Protein AF-A0A4Q3EWF1-F1 (afdb_monomer_lite)

Foldseek 3Di:
DDDDDDDDDDDDDDDDDDDDDDDDDDPDPVVVVVVVVVVVVVVVVVVVPDDPDDDDPVVVVVVVVVVCCVPPVVLVVLVVQLVVLVVQLVVLVVCLVVQWDKDKDAAADPPCQPPDDDPDDDDDDPDNDHGIDIDTGGDPVSNVCSVVSSVVSVVSSVVSVVVSVVVVVVVVD

Structure (mmCIF, N/CA/C/O backbone):
data_AF-A0A4Q3EWF1-F1
#
_entry.id   AF-A0A4Q3EWF1-F1
#
loop_
_atom_site.group_PDB
_atom_site.id
_atom_site.type_symbol
_atom_site.label_atom_id
_atom_site.label_alt_id
_atom_site.label_comp_id
_atom_site.label_asym_id
_atom_site.label_entity_id
_atom_site.label_seq_id
_atom_site.pdbx_PDB_ins_code
_atom_site.Cartn_x
_atom_site.Cartn_y
_atom_site.Cartn_z
_atom_site.occupancy
_atom_site.B_iso_or_equiv
_atom_site.auth_seq_id
_atom_site.auth_comp_id
_atom_site.auth_asym_id
_atom_site.auth_atom_id
_atom_site.pdbx_PDB_model_num
ATOM 1 N N . MET A 1 1 ? -55.269 59.933 56.268 1.00 40.53 1 MET A N 1
ATOM 2 C CA . MET A 1 1 ? -56.494 60.615 55.776 1.00 40.53 1 MET A CA 1
ATOM 3 C C . MET A 1 1 ? -57.727 59.871 56.289 1.00 40.53 1 MET A C 1
ATOM 5 O O . MET A 1 1 ? -57.560 58.816 56.884 1.00 40.53 1 MET A O 1
ATOM 9 N N . ARG A 1 2 ? -58.918 60.477 56.175 1.00 33.34 2 ARG A N 1
ATOM 10 C CA . ARG A 1 2 ? -60.141 60.139 56.936 1.00 33.34 2 ARG A CA 1
ATOM 11 C C . ARG A 1 2 ? -60.668 58.710 56.728 1.00 33.34 2 ARG A C 1
ATOM 13 O O . ARG A 1 2 ? -60.599 58.176 55.627 1.00 33.34 2 ARG A O 1
ATOM 20 N N . ALA A 1 3 ? -61.286 58.171 57.779 1.00 40.00 3 ALA A N 1
ATOM 21 C CA . ALA A 1 3 ? -62.233 57.060 57.701 1.00 40.00 3 ALA A CA 1
ATOM 22 C C . ALA A 1 3 ? -63.609 57.535 57.192 1.00 40.00 3 ALA A C 1
ATOM 24 O O . ALA A 1 3 ? -63.920 58.719 57.314 1.00 40.00 3 ALA A O 1
ATOM 25 N N . ASN A 1 4 ? -64.438 56.608 56.694 1.00 40.69 4 ASN A N 1
ATOM 26 C CA . ASN A 1 4 ? -65.903 56.671 56.796 1.00 40.69 4 ASN A CA 1
ATOM 27 C C . ASN A 1 4 ? -66.552 55.306 56.482 1.00 40.69 4 ASN A C 1
ATOM 29 O O . ASN A 1 4 ? -66.142 54.602 55.564 1.00 40.69 4 ASN A O 1
ATOM 33 N N . THR A 1 5 ? -67.578 54.969 57.260 1.00 40.47 5 THR A N 1
ATOM 34 C CA . THR A 1 5 ? -68.607 53.928 57.029 1.00 40.47 5 THR A CA 1
ATOM 35 C C . THR A 1 5 ? -69.929 54.667 56.670 1.00 40.47 5 THR A C 1
ATOM 37 O O . THR A 1 5 ? -69.819 55.834 56.279 1.00 40.47 5 THR A O 1
ATOM 40 N N . PRO A 1 6 ? -71.180 54.180 56.883 1.00 60.28 6 PRO A N 1
ATOM 41 C CA . PRO A 1 6 ? -71.821 52.844 56.851 1.00 60.28 6 PRO A CA 1
ATOM 42 C C . PRO A 1 6 ? -73.089 52.830 55.914 1.00 60.28 6 PRO A C 1
ATOM 44 O O . PRO A 1 6 ? -73.137 53.602 54.965 1.00 60.28 6 PRO A O 1
ATOM 47 N N . PHE A 1 7 ? -74.129 52.019 56.234 1.00 36.38 7 PHE A N 1
ATOM 48 C CA . PHE A 1 7 ? -75.448 51.798 55.555 1.00 36.38 7 PHE A CA 1
ATOM 49 C C . PHE A 1 7 ? -75.385 50.982 54.237 1.00 36.38 7 PHE A C 1
ATOM 51 O O . PHE A 1 7 ? -74.483 51.190 53.443 1.00 36.38 7 PHE A O 1
ATOM 58 N N . GLY A 1 8 ? -76.266 50.025 53.889 1.00 36.44 8 GLY A N 1
ATOM 59 C CA . GLY A 1 8 ? -77.486 49.416 54.473 1.00 36.44 8 GLY A CA 1
ATOM 60 C C . GLY A 1 8 ? -77.879 48.153 53.642 1.00 36.44 8 GLY A C 1
ATOM 61 O O . GLY A 1 8 ? -77.119 47.792 52.752 1.00 36.44 8 GLY A O 1
ATOM 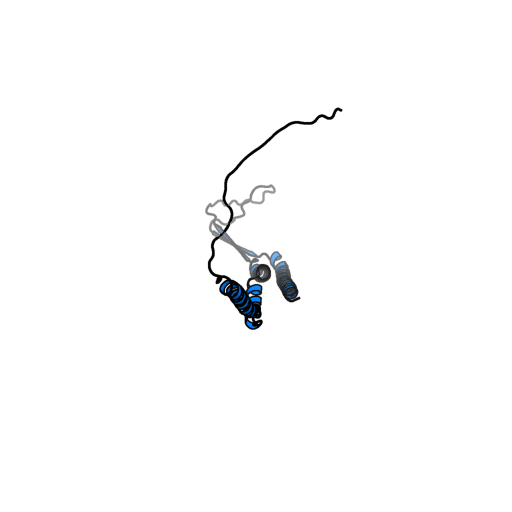62 N N . LEU A 1 9 ? -78.999 47.418 53.793 1.00 34.12 9 LEU A N 1
ATOM 63 C CA . LEU A 1 9 ? -80.129 47.393 54.746 1.00 34.12 9 LEU A CA 1
ATOM 64 C C . LEU A 1 9 ? -80.897 46.025 54.654 1.00 34.12 9 LEU A C 1
ATOM 66 O O . LEU A 1 9 ? -80.719 45.262 53.712 1.00 34.12 9 LEU A O 1
ATOM 70 N N . ILE A 1 10 ? -81.743 45.741 55.661 1.00 37.88 10 ILE A N 1
ATOM 71 C CA . ILE A 1 10 ? -83.042 44.992 55.700 1.00 37.88 10 ILE A CA 1
ATOM 72 C C . ILE A 1 10 ? -83.636 44.518 54.338 1.00 37.88 10 ILE A C 1
ATOM 74 O O . ILE A 1 10 ? -83.640 45.297 53.398 1.00 37.88 10 ILE A O 1
ATOM 78 N N . SER A 1 11 ? -84.345 43.382 54.158 1.00 33.25 11 SER A N 1
ATOM 79 C CA . SER A 1 11 ? -84.610 42.123 54.906 1.00 33.25 11 SER A CA 1
ATOM 80 C C . SER A 1 11 ? -85.535 41.212 54.054 1.00 33.25 11 SER A C 1
ATOM 82 O O . SER A 1 11 ? -86.123 41.723 53.105 1.00 33.25 11 SER A O 1
ATOM 84 N N . LYS A 1 12 ? -85.818 39.967 54.506 1.00 36.38 12 LYS A N 1
ATOM 85 C CA . LYS A 1 12 ? -86.981 39.120 54.101 1.00 36.38 12 LYS A CA 1
ATOM 86 C C . LYS A 1 12 ? -86.969 38.636 52.625 1.00 36.38 12 LYS A C 1
ATOM 88 O O . LYS A 1 12 ? -86.424 39.282 51.752 1.00 36.38 12 LYS A O 1
ATOM 93 N N . SER A 1 13 ? -87.540 37.487 52.251 1.00 38.91 13 SER A N 1
ATOM 94 C CA . SER A 1 13 ? -88.181 36.389 53.001 1.00 38.91 13 SER A CA 1
ATOM 95 C C . SER A 1 13 ? -88.494 35.222 52.056 1.00 38.91 13 SER A C 1
ATOM 97 O O . SER A 1 13 ? -88.895 35.499 50.935 1.00 38.91 13 SER A O 1
ATOM 99 N N . SER A 1 14 ? -88.519 33.984 52.583 1.00 34.81 14 SER A N 1
ATOM 100 C CA . SER A 1 14 ? -89.336 32.842 52.099 1.00 34.81 14 SER A CA 1
ATOM 101 C C . SER A 1 14 ? -89.049 32.342 50.662 1.00 34.81 14 SER A C 1
ATOM 103 O O . SER A 1 14 ? -89.044 33.094 49.704 1.00 34.81 14 SER A O 1
ATOM 105 N N . TRP A 1 15 ? -88.808 31.059 50.403 1.00 34.28 15 TRP A N 1
ATOM 106 C CA . TRP A 1 15 ? -89.747 29.940 50.565 1.00 34.28 15 TRP A CA 1
ATOM 107 C C . TRP A 1 15 ? -88.922 28.626 50.573 1.00 34.28 15 TRP A C 1
ATOM 109 O O . TRP A 1 15 ? -88.038 28.464 49.745 1.00 34.28 15 TRP A O 1
ATOM 119 N N . VAL A 1 16 ? -89.049 27.765 51.599 1.00 40.56 16 VAL A N 1
ATOM 120 C CA . VAL A 1 16 ? -89.791 26.471 51.558 1.00 40.56 16 VAL A CA 1
ATOM 121 C C . VAL A 1 16 ? -89.069 25.363 50.738 1.00 40.56 16 VAL A C 1
ATOM 123 O O . VAL A 1 16 ? -88.629 25.607 49.631 1.00 40.56 16 VAL A O 1
ATOM 126 N N . ARG A 1 17 ? -88.898 24.103 51.186 1.00 42.88 17 ARG A N 1
ATOM 127 C CA . ARG A 1 17 ? -89.562 23.329 52.261 1.00 42.88 17 ARG A CA 1
ATOM 128 C C . ARG A 1 17 ? -88.605 22.362 52.983 1.00 42.88 17 ARG A C 1
ATOM 130 O O . ARG A 1 17 ? -87.617 21.892 52.429 1.00 42.88 17 ARG A O 1
ATOM 137 N N . PHE A 1 18 ? -88.956 22.005 54.216 1.00 35.84 18 PHE A N 1
ATOM 138 C CA . PHE A 1 18 ? -88.201 21.106 55.092 1.00 35.84 18 PHE A CA 1
ATOM 139 C C . PHE A 1 18 ? -88.666 19.636 54.957 1.00 35.84 18 PHE A C 1
ATOM 141 O O . PHE A 1 18 ? -89.845 19.348 55.108 1.00 35.84 18 PHE A O 1
ATOM 148 N N . ARG A 1 19 ? -87.702 18.725 54.749 1.00 43.62 19 ARG A N 1
ATOM 149 C CA . ARG A 1 19 ? -87.619 17.316 55.218 1.00 43.62 19 ARG A CA 1
ATOM 150 C C . ARG A 1 19 ? -88.745 16.272 54.970 1.00 43.62 19 ARG A C 1
ATOM 152 O O . ARG A 1 19 ? -89.792 16.302 55.593 1.00 43.62 19 ARG A O 1
ATOM 159 N N . ARG A 1 20 ? -88.283 15.162 54.355 1.00 48.72 20 ARG A N 1
ATOM 160 C CA . ARG A 1 20 ? -88.524 13.721 54.667 1.00 48.72 20 ARG A CA 1
ATOM 161 C C . ARG A 1 20 ? -89.929 13.108 54.480 1.00 48.72 20 ARG A C 1
ATOM 163 O O . ARG A 1 20 ? -90.836 13.386 55.250 1.00 48.72 20 ARG A O 1
ATOM 170 N N . CYS A 1 21 ? -89.974 12.003 53.722 1.00 36.69 21 CYS A N 1
ATOM 171 C CA . CYS A 1 21 ? -90.492 10.735 54.261 1.00 36.69 21 CYS A CA 1
ATOM 172 C C . CYS A 1 21 ? -89.767 9.501 53.670 1.00 36.69 21 CYS A C 1
ATOM 174 O O . CYS A 1 21 ? -89.233 9.536 52.568 1.00 36.69 21 CYS A O 1
ATOM 176 N N . CYS A 1 22 ? -89.677 8.440 54.469 1.00 42.38 22 CYS A N 1
ATOM 177 C CA . CYS A 1 22 ? -88.808 7.262 54.358 1.00 42.38 22 CYS A CA 1
ATOM 178 C C . CYS A 1 22 ? -88.962 6.366 53.106 1.00 42.38 22 CYS A C 1
ATOM 180 O O . CYS A 1 22 ? -90.085 6.004 52.766 1.00 42.38 22 CYS A O 1
ATOM 182 N N . LYS A 1 23 ? -87.852 5.742 52.646 1.00 38.09 23 LYS A N 1
ATOM 183 C CA . LYS A 1 23 ? -87.621 4.279 52.832 1.00 38.09 23 LYS A CA 1
ATOM 184 C C . LYS A 1 23 ? -86.241 3.741 52.381 1.00 38.09 23 LYS A C 1
ATOM 186 O O . LYS A 1 23 ? -85.707 4.115 51.351 1.00 38.09 23 LYS A O 1
ATOM 191 N N . LYS A 1 24 ? -85.780 2.743 53.155 1.00 40.28 24 LYS A N 1
ATOM 192 C CA . LYS A 1 24 ? -84.874 1.609 52.839 1.00 40.28 24 LYS A CA 1
ATOM 193 C C . LYS A 1 24 ? -83.406 1.863 52.419 1.00 40.28 24 LYS A C 1
ATOM 195 O O . LYS A 1 24 ? -83.070 2.088 51.265 1.00 40.28 24 LYS A O 1
ATOM 200 N N . LYS A 1 25 ? -82.515 1.570 53.381 1.00 57.09 25 LYS A N 1
ATOM 201 C CA . LYS A 1 25 ? -81.131 1.089 53.185 1.00 57.09 25 LYS A CA 1
ATOM 202 C C . LYS A 1 25 ? -81.064 -0.032 52.124 1.00 57.09 25 LYS A C 1
ATOM 204 O O . LYS A 1 25 ? -81.806 -0.998 52.284 1.00 57.09 25 LYS A O 1
ATOM 209 N N . LYS A 1 26 ? -80.113 0.029 51.173 1.00 50.84 26 LYS A N 1
ATOM 210 C CA . LYS A 1 26 ? -79.330 -1.125 50.631 1.00 50.84 26 LYS A CA 1
ATOM 211 C C . LYS A 1 26 ? -78.282 -0.724 49.560 1.00 50.84 26 LYS A C 1
ATOM 213 O O . LYS A 1 26 ? -78.128 -1.388 48.547 1.00 50.84 26 LYS A O 1
ATOM 218 N N . PHE A 1 27 ? -77.516 0.344 49.787 1.00 48.72 27 PHE A N 1
ATOM 219 C CA . PHE A 1 27 ? -76.471 0.808 48.856 1.00 48.72 27 PHE A CA 1
ATOM 220 C C . PHE A 1 27 ? -75.143 1.003 49.608 1.00 48.72 27 PHE A C 1
ATOM 222 O O . PHE A 1 27 ? -74.883 2.091 50.104 1.00 48.72 27 PHE A O 1
ATOM 229 N N . ASN A 1 28 ? -74.351 -0.072 49.787 1.00 53.94 28 ASN A N 1
ATOM 230 C CA . ASN A 1 28 ? -72.966 0.025 50.303 1.00 53.94 28 ASN A CA 1
ATOM 231 C C . ASN A 1 28 ? -72.085 -1.246 50.192 1.00 53.94 28 ASN A C 1
ATOM 233 O O . ASN A 1 28 ? -70.870 -1.124 50.317 1.00 53.94 28 ASN A O 1
ATOM 237 N N . MET A 1 29 ? -72.623 -2.455 49.952 1.00 53.78 29 MET A N 1
ATOM 238 C CA . MET A 1 29 ? -71.761 -3.650 49.803 1.00 53.78 29 MET A CA 1
ATOM 239 C C . MET A 1 29 ? -70.965 -3.647 48.492 1.00 53.78 29 MET A C 1
ATOM 241 O O . MET A 1 29 ? -69.750 -3.824 48.517 1.00 53.78 29 MET A O 1
ATOM 245 N N . TYR A 1 30 ? -71.616 -3.377 47.355 1.00 56.50 30 TYR A N 1
ATOM 246 C CA . TYR A 1 30 ? -70.960 -3.431 46.043 1.00 56.50 30 TYR A CA 1
ATOM 247 C C . TYR A 1 30 ? -69.761 -2.467 45.941 1.00 56.50 30 TYR A C 1
ATOM 249 O O . TYR A 1 30 ? -68.725 -2.853 45.415 1.00 56.50 30 TYR A O 1
ATOM 257 N N . LYS A 1 31 ? -69.842 -1.267 46.542 1.00 55.81 31 LYS A N 1
ATOM 258 C CA . LYS A 1 31 ? -68.756 -0.267 46.534 1.00 55.81 31 LYS A CA 1
ATOM 259 C C .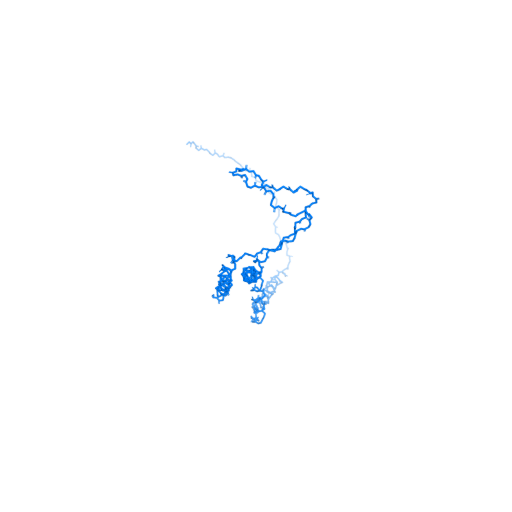 LYS A 1 31 ? -67.531 -0.670 47.377 1.00 55.81 31 LYS A C 1
ATOM 261 O O . LYS A 1 31 ? -66.428 -0.215 47.092 1.00 55.81 31 LYS A O 1
ATOM 266 N N . ARG A 1 32 ? -67.691 -1.537 48.390 1.00 59.56 32 ARG A N 1
ATOM 267 C CA . ARG A 1 32 ? -66.549 -2.158 49.096 1.00 59.56 32 ARG A CA 1
ATOM 268 C C . ARG A 1 32 ? -65.936 -3.283 48.264 1.00 59.56 32 ARG A C 1
ATOM 270 O O . ARG A 1 32 ? -64.715 -3.374 48.189 1.00 59.56 32 ARG A O 1
ATOM 277 N N . HIS A 1 33 ? -66.759 -4.095 47.601 1.00 70.25 33 HIS A N 1
ATOM 278 C CA . HIS A 1 33 ? -66.263 -5.180 46.751 1.00 70.25 33 HIS A CA 1
ATOM 279 C C . HIS A 1 33 ? -65.545 -4.676 45.495 1.00 70.25 33 HIS A C 1
ATOM 281 O O . HIS A 1 33 ? -64.514 -5.239 45.154 1.00 70.25 33 HIS A O 1
ATOM 287 N N . THR A 1 34 ? -65.983 -3.581 44.864 1.00 76.81 34 THR A N 1
ATOM 288 C CA . THR A 1 34 ? -65.262 -2.989 43.720 1.00 76.81 34 THR A CA 1
ATOM 289 C C . THR A 1 34 ? -63.843 -2.547 44.078 1.00 76.81 34 THR A C 1
ATOM 291 O O . THR A 1 34 ? -62.945 -2.708 43.262 1.00 76.81 34 THR A O 1
ATOM 294 N N . VAL A 1 35 ? -63.610 -2.042 45.298 1.00 78.56 35 VAL A N 1
ATOM 295 C CA . VAL A 1 35 ? -62.257 -1.676 45.762 1.00 78.56 35 VAL A CA 1
ATOM 296 C C . VAL A 1 35 ? -61.403 -2.923 46.004 1.00 78.56 35 VAL A C 1
ATOM 298 O O . VAL A 1 35 ? -60.248 -2.947 45.595 1.00 78.56 35 VAL A O 1
ATOM 301 N N . PHE A 1 36 ? -61.967 -3.979 46.599 1.00 75.75 36 PHE A N 1
ATOM 302 C CA . PHE A 1 36 ? -61.260 -5.256 46.770 1.00 75.75 36 PHE A CA 1
ATOM 303 C C . PHE A 1 36 ? -60.936 -5.943 45.435 1.00 75.75 36 PHE A C 1
ATOM 305 O O . PHE A 1 36 ? -59.836 -6.458 45.277 1.00 75.75 36 PHE A O 1
ATOM 312 N N . ILE A 1 37 ? -61.852 -5.912 44.464 1.00 81.50 37 ILE A N 1
ATOM 313 C CA . ILE A 1 37 ? -61.640 -6.460 43.115 1.00 81.50 37 ILE A CA 1
ATOM 314 C C . ILE A 1 37 ? -60.558 -5.660 42.376 1.00 81.50 37 ILE A C 1
ATOM 316 O O . ILE A 1 37 ? -59.657 -6.257 41.796 1.00 81.50 37 ILE A O 1
ATOM 320 N N . LEU A 1 38 ? -60.592 -4.324 42.453 1.00 77.69 38 LEU A N 1
ATOM 321 C CA . LEU A 1 38 ? -59.557 -3.463 41.873 1.00 77.69 38 LEU A CA 1
ATOM 322 C C . LEU A 1 38 ? -58.177 -3.737 42.496 1.00 77.69 38 LEU A C 1
ATOM 324 O O . LEU A 1 38 ? -57.199 -3.896 41.772 1.00 77.69 38 LEU A O 1
ATOM 328 N N . LEU A 1 39 ? -58.106 -3.850 43.827 1.00 77.12 39 LEU A N 1
ATOM 329 C CA . LEU A 1 39 ? -56.875 -4.174 44.554 1.00 77.12 39 LEU A CA 1
ATOM 330 C C . LEU A 1 39 ? -56.328 -5.560 44.168 1.00 77.12 39 LEU A C 1
ATOM 332 O O . LEU A 1 39 ? -55.122 -5.722 43.997 1.00 77.12 39 LEU A O 1
ATOM 336 N N . PHE A 1 40 ? -57.213 -6.544 43.986 1.00 77.00 40 PHE A N 1
ATOM 337 C CA . PHE A 1 40 ? -56.845 -7.894 43.562 1.00 77.00 40 PHE A CA 1
ATOM 338 C C . PHE A 1 40 ? -56.316 -7.924 42.118 1.00 77.00 40 PHE A C 1
ATOM 340 O O . PHE A 1 40 ? -55.296 -8.558 41.863 1.00 77.00 40 PHE A O 1
ATOM 347 N N . LEU A 1 41 ? -56.931 -7.177 41.190 1.00 73.25 41 LEU A N 1
ATOM 348 C CA . LEU A 1 41 ? -56.412 -7.024 39.822 1.00 73.25 41 LEU A CA 1
ATOM 349 C C . LEU A 1 41 ? -55.009 -6.396 39.795 1.00 73.25 41 LEU A C 1
ATOM 351 O O . LEU A 1 41 ? -54.146 -6.865 39.054 1.00 73.25 41 LEU A O 1
ATOM 355 N N . VAL A 1 42 ? -54.758 -5.374 40.621 1.00 74.06 42 VAL A N 1
ATOM 356 C CA . VAL A 1 42 ? -53.426 -4.748 40.725 1.00 74.06 42 VAL A CA 1
ATOM 357 C C . VAL A 1 42 ? -52.390 -5.734 41.282 1.00 74.06 42 VAL A C 1
ATOM 359 O O . VAL A 1 42 ? -51.271 -5.786 40.778 1.00 74.06 42 VAL A O 1
ATOM 362 N N . ALA A 1 43 ? -52.755 -6.569 42.260 1.00 71.81 43 ALA A N 1
ATOM 363 C CA . ALA A 1 43 ? -51.849 -7.574 42.822 1.00 71.81 43 ALA A CA 1
ATOM 364 C C . ALA A 1 43 ? -51.420 -8.649 41.800 1.00 71.81 43 ALA A C 1
ATOM 366 O O . ALA A 1 43 ? -50.266 -9.079 41.817 1.00 71.81 43 ALA A O 1
ATOM 367 N N . VAL A 1 44 ? -52.313 -9.050 40.885 1.00 67.56 44 VAL A N 1
ATOM 368 C CA . VAL A 1 44 ? -51.981 -9.992 39.798 1.00 67.56 44 VAL A CA 1
ATOM 369 C C . VAL A 1 44 ? -51.075 -9.332 38.750 1.00 67.56 44 VAL A C 1
ATOM 371 O O . VAL A 1 44 ? -50.123 -9.960 38.294 1.00 67.56 44 VAL A O 1
ATOM 374 N N . ALA A 1 45 ? -51.293 -8.053 38.422 1.00 65.75 45 ALA A N 1
ATOM 375 C CA . ALA A 1 45 ? -50.451 -7.324 37.467 1.00 65.75 45 ALA A CA 1
ATOM 376 C C . ALA A 1 45 ? -48.982 -7.184 37.926 1.00 65.75 45 ALA A C 1
ATOM 378 O O . ALA A 1 45 ? -48.073 -7.233 37.101 1.00 65.75 45 ALA A O 1
ATOM 379 N N . VAL A 1 46 ? -48.730 -7.075 39.237 1.00 63.38 46 VAL A N 1
ATOM 380 C CA . VAL A 1 46 ? -47.368 -6.976 39.806 1.00 63.38 46 VAL A CA 1
ATOM 381 C C . VAL A 1 46 ? -46.560 -8.274 39.646 1.00 63.38 46 VAL A C 1
ATOM 383 O O . VAL A 1 46 ? -45.334 -8.229 39.600 1.00 63.38 46 VAL A O 1
ATOM 386 N N . ARG A 1 47 ? -47.213 -9.438 39.512 1.00 59.88 47 ARG A N 1
ATOM 387 C CA . ARG A 1 47 ? -46.531 -10.729 39.278 1.00 59.88 47 ARG A CA 1
ATOM 388 C C . ARG A 1 47 ? -46.005 -10.897 37.848 1.00 59.88 47 ARG A C 1
ATOM 390 O O . ARG A 1 47 ? -45.188 -11.773 37.622 1.00 59.88 47 ARG A O 1
ATOM 397 N N . ALA A 1 48 ? -46.424 -10.053 36.902 1.00 59.38 48 ALA A N 1
ATOM 398 C CA . ALA A 1 48 ? -45.948 -10.086 35.517 1.00 59.38 48 ALA A CA 1
ATOM 399 C C . ALA A 1 48 ? -44.661 -9.262 35.277 1.00 59.38 48 ALA A C 1
ATOM 401 O O . ALA A 1 48 ? -44.210 -9.156 34.141 1.00 59.38 48 ALA A O 1
ATOM 402 N N . GLN A 1 49 ? -44.072 -8.668 36.325 1.00 55.22 49 GLN A N 1
ATOM 403 C CA . GLN A 1 49 ? -42.784 -7.957 36.273 1.00 55.22 49 GLN A CA 1
ATOM 404 C C . GLN A 1 49 ? -41.618 -8.815 36.799 1.00 55.22 49 GLN A C 1
ATOM 406 O O . GLN A 1 49 ? -40.707 -8.319 37.461 1.00 55.22 49 GLN A O 1
ATOM 411 N N . GLU A 1 50 ? -41.628 -10.112 36.494 1.00 60.16 50 GLU A N 1
ATOM 412 C CA . GLU A 1 50 ? -40.438 -10.952 36.631 1.00 60.16 50 GLU A CA 1
ATOM 413 C C . GLU A 1 50 ? -39.482 -10.634 35.469 1.00 60.16 50 GLU A C 1
ATOM 415 O O . GLU A 1 50 ? -39.834 -10.810 34.309 1.00 60.16 50 GLU A O 1
ATOM 420 N N . SER A 1 51 ? -38.312 -10.075 35.806 1.00 58.59 51 SER A N 1
ATOM 421 C CA . SER A 1 51 ? -37.159 -9.758 34.941 1.00 58.59 51 SER A CA 1
ATOM 422 C C . SER A 1 51 ? -37.425 -9.587 33.432 1.00 58.59 51 SER A C 1
ATOM 424 O O . SER A 1 51 ? -37.348 -10.532 32.654 1.00 58.59 51 SER A O 1
ATOM 426 N N . VAL A 1 52 ? -37.560 -8.335 32.976 1.00 61.38 52 VAL A N 1
ATOM 427 C CA . VAL A 1 52 ? -37.526 -7.988 31.533 1.00 61.38 52 VAL A CA 1
ATOM 428 C C . VAL A 1 52 ? -36.113 -8.158 30.929 1.00 61.38 52 VAL A C 1
ATOM 430 O O . VAL A 1 52 ? -35.916 -7.973 29.731 1.00 61.38 52 VAL A O 1
ATOM 433 N N . ILE A 1 53 ? -35.116 -8.526 31.741 1.00 64.81 53 ILE A N 1
ATOM 434 C CA . ILE A 1 53 ? -33.792 -8.945 31.278 1.00 64.81 53 ILE A CA 1
ATOM 435 C C . ILE A 1 53 ? -33.877 -10.455 30.991 1.00 64.81 53 ILE A C 1
ATOM 437 O O . ILE A 1 53 ? -33.969 -11.221 31.955 1.00 64.81 53 ILE A O 1
ATOM 441 N N . PRO A 1 54 ? -33.874 -10.899 29.717 1.00 68.69 54 PRO A N 1
ATOM 442 C CA . PRO A 1 54 ? -33.686 -12.310 29.404 1.00 68.69 54 PRO A CA 1
ATOM 443 C C . PRO A 1 54 ? -32.280 -12.747 29.824 1.00 68.69 54 PRO A C 1
ATOM 445 O O . PRO A 1 54 ? -31.350 -11.933 29.812 1.00 68.69 54 PRO A O 1
ATOM 448 N N . ASP A 1 55 ? -32.111 -14.032 30.142 1.00 68.50 55 ASP A N 1
ATOM 449 C CA . ASP A 1 55 ? -30.782 -14.614 30.334 1.00 68.50 55 ASP A CA 1
ATOM 450 C C . ASP A 1 55 ? -29.890 -14.285 29.127 1.00 68.50 55 ASP A C 1
ATOM 452 O O . ASP A 1 55 ? -30.308 -14.400 27.970 1.00 68.50 55 ASP A O 1
ATOM 456 N N . ILE A 1 56 ? -28.671 -13.810 29.397 1.00 73.38 56 ILE A N 1
ATOM 457 C CA . ILE A 1 56 ? -27.777 -13.300 28.354 1.00 73.38 56 ILE A CA 1
ATOM 458 C C . ILE A 1 56 ? -27.278 -14.476 27.513 1.00 73.38 56 ILE A C 1
ATOM 460 O O . ILE A 1 56 ? -26.344 -15.181 27.892 1.00 73.38 56 ILE A O 1
ATOM 464 N N . ASP A 1 57 ? -27.887 -14.658 26.343 1.00 82.56 57 ASP A N 1
ATOM 465 C CA . ASP A 1 57 ? -27.436 -15.624 25.347 1.00 82.56 57 ASP A CA 1
ATOM 466 C C . ASP A 1 57 ? -26.101 -15.164 24.735 1.00 82.56 57 ASP A C 1
ATOM 468 O O . ASP A 1 57 ? -26.043 -14.389 23.774 1.00 82.56 57 ASP A O 1
ATOM 472 N N . TYR A 1 58 ? -25.003 -15.624 25.337 1.00 87.94 58 TYR A N 1
ATOM 473 C CA . TYR A 1 58 ? -23.632 -15.341 24.915 1.00 87.94 58 TYR A CA 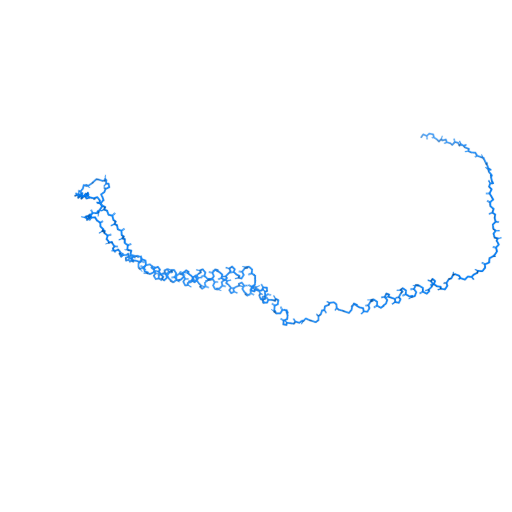1
ATOM 474 C C . TYR A 1 58 ? -23.368 -15.531 23.405 1.00 87.94 58 TYR A C 1
ATOM 476 O O . TYR A 1 58 ? -22.755 -14.629 22.830 1.00 87.94 58 TYR A O 1
ATOM 484 N N . PRO A 1 59 ? -23.828 -16.598 22.712 1.00 90.19 59 PRO A N 1
ATOM 485 C CA . PRO A 1 59 ? -23.633 -16.713 21.262 1.00 90.19 59 PRO A CA 1
ATOM 486 C C . PRO A 1 59 ? -24.393 -15.647 20.452 1.00 90.19 59 PRO A C 1
ATOM 488 O O . PRO A 1 59 ? -23.872 -15.169 19.440 1.00 90.19 59 PRO A O 1
ATOM 491 N N . TYR A 1 60 ? -25.582 -15.204 20.881 1.00 89.50 60 TYR A N 1
ATOM 492 C CA . TYR A 1 60 ? -26.250 -14.058 20.254 1.00 89.50 60 TYR A CA 1
ATOM 493 C C . TYR A 1 60 ? -25.489 -12.745 20.499 1.00 89.50 60 TYR A C 1
ATOM 495 O O . TYR A 1 60 ? -25.320 -11.949 19.570 1.00 89.50 60 TYR A O 1
ATOM 503 N N . LEU A 1 61 ? -24.955 -12.541 21.707 1.00 89.06 61 LEU A N 1
ATOM 504 C CA . LEU A 1 61 ? -24.115 -11.385 22.030 1.00 89.06 61 LEU A CA 1
ATOM 505 C C . LEU A 1 61 ? -22.823 -11.360 21.191 1.00 89.06 61 LEU A C 1
ATOM 507 O O . LEU A 1 61 ? -22.488 -10.327 20.610 1.00 89.06 61 LEU A O 1
ATOM 511 N N . GLU A 1 62 ? -22.130 -12.491 21.050 1.00 89.94 62 GLU A N 1
ATOM 512 C CA . GLU A 1 62 ? -20.933 -12.611 20.208 1.00 89.94 62 GLU A CA 1
ATOM 513 C C . GLU A 1 62 ? -21.249 -12.348 18.727 1.00 89.94 62 GLU A C 1
ATOM 515 O O . GLU A 1 62 ? -20.512 -11.629 18.044 1.00 89.94 62 GLU A O 1
ATOM 520 N N . LYS A 1 63 ? -22.393 -12.837 18.229 1.00 92.00 63 LYS A N 1
ATOM 521 C CA . LYS A 1 63 ? -22.886 -12.538 16.874 1.00 92.00 63 LYS A CA 1
ATOM 522 C C . LYS A 1 63 ? -23.140 -11.040 16.659 1.00 92.00 63 LYS A C 1
ATOM 524 O O . LYS A 1 63 ? -22.835 -10.512 15.587 1.00 92.00 63 LYS A O 1
ATOM 529 N N . LEU A 1 64 ? -23.668 -10.333 17.660 1.00 88.75 64 LEU A N 1
ATOM 530 C CA . LEU A 1 64 ? -23.841 -8.878 17.600 1.00 88.75 64 LEU A CA 1
ATOM 531 C C . LEU A 1 64 ? -22.493 -8.142 17.629 1.00 88.75 64 LEU A C 1
ATOM 533 O O . LEU A 1 64 ? -22.277 -7.247 16.812 1.00 88.75 64 LEU A O 1
ATOM 537 N N . ILE A 1 65 ? -21.562 -8.548 18.499 1.00 89.56 65 ILE A N 1
ATOM 538 C CA . ILE A 1 65 ? -20.217 -7.957 18.599 1.00 89.56 65 ILE A CA 1
ATOM 539 C C . ILE A 1 65 ? -19.433 -8.148 17.294 1.00 89.56 65 ILE A C 1
ATOM 541 O O . ILE A 1 65 ? -18.829 -7.200 16.791 1.00 89.56 65 ILE A O 1
ATOM 545 N N . THR A 1 66 ? -19.459 -9.345 16.706 1.00 89.50 66 THR A N 1
ATOM 546 C CA . THR A 1 66 ? -18.785 -9.638 15.428 1.00 89.50 66 THR A CA 1
ATOM 547 C C . THR A 1 66 ? -19.426 -8.886 14.258 1.00 89.50 66 THR A C 1
ATOM 549 O O . THR A 1 66 ? -18.706 -8.281 13.458 1.00 89.50 66 THR A O 1
ATOM 552 N N . SER A 1 67 ? -20.761 -8.818 14.189 1.00 89.50 67 SER A N 1
ATOM 553 C CA . SER A 1 67 ? -21.486 -8.006 13.196 1.00 89.50 67 SER A CA 1
ATOM 554 C C . SER A 1 67 ? -21.171 -6.505 13.313 1.00 89.50 67 SER A C 1
ATOM 556 O O . SER A 1 67 ? -20.960 -5.828 12.303 1.00 89.50 67 SER A O 1
ATOM 558 N N . ALA A 1 68 ? -21.054 -5.981 14.538 1.00 86.94 68 ALA A N 1
ATOM 559 C CA . ALA A 1 68 ? -20.669 -4.594 14.789 1.00 86.94 68 ALA A CA 1
ATOM 560 C C . ALA A 1 68 ? -19.201 -4.320 14.410 1.00 86.94 68 ALA A C 1
ATOM 562 O O . ALA A 1 68 ? -18.928 -3.369 13.676 1.00 86.94 68 ALA A O 1
ATOM 563 N N . LYS A 1 69 ? -18.259 -5.176 14.841 1.00 86.38 69 LYS A N 1
ATOM 564 C CA . LYS A 1 69 ? -16.820 -5.047 14.533 1.00 86.38 69 LYS A CA 1
ATOM 565 C C . LYS A 1 69 ? -16.548 -5.098 13.027 1.00 86.38 69 LYS A C 1
ATOM 567 O O . LYS A 1 69 ? -15.828 -4.247 12.511 1.00 86.38 69 LYS A O 1
ATOM 572 N N . THR A 1 70 ? -17.165 -6.040 12.311 1.00 86.38 70 THR A N 1
ATOM 573 C CA . THR A 1 70 ? -17.026 -6.164 10.845 1.00 86.38 70 THR A CA 1
ATOM 574 C C . THR A 1 70 ? -17.633 -4.989 10.079 1.00 86.38 70 THR A C 1
ATOM 576 O O . THR A 1 70 ? -17.146 -4.645 9.001 1.00 86.38 70 THR A O 1
ATOM 579 N N . ASN A 1 71 ? -18.664 -4.331 10.621 1.00 90.31 71 ASN A N 1
ATOM 580 C CA . ASN A 1 71 ? -19.297 -3.188 9.966 1.00 90.31 71 ASN A CA 1
ATOM 581 C C . ASN A 1 71 ? -18.738 -1.816 10.349 1.00 90.31 71 ASN A C 1
ATOM 583 O O . ASN A 1 71 ? -19.069 -0.839 9.673 1.00 90.31 71 ASN A O 1
ATOM 587 N N . TYR A 1 72 ? -17.863 -1.738 11.352 1.00 92.38 72 TYR A N 1
ATOM 588 C CA . TYR A 1 72 ? -17.377 -0.472 11.883 1.00 92.38 72 TYR A CA 1
ATOM 589 C C . TYR A 1 72 ? -16.575 0.343 10.839 1.00 92.38 72 TYR A C 1
ATOM 591 O O . TYR A 1 72 ? -15.559 -0.146 10.327 1.00 92.38 72 TYR A O 1
ATOM 599 N N . PRO A 1 73 ? -16.960 1.602 10.529 1.00 93.62 73 PRO A N 1
ATOM 600 C CA . PRO A 1 73 ? -16.339 2.379 9.451 1.00 93.62 73 PRO A CA 1
ATOM 601 C C . PRO A 1 73 ? -14.825 2.579 9.594 1.00 93.62 73 PRO A C 1
ATOM 603 O O . PRO A 1 73 ? -14.111 2.572 8.594 1.00 93.62 73 PRO A O 1
ATOM 606 N N . ARG A 1 74 ? -14.308 2.715 10.826 1.00 92.81 74 ARG A N 1
ATOM 607 C CA . ARG A 1 74 ? -12.863 2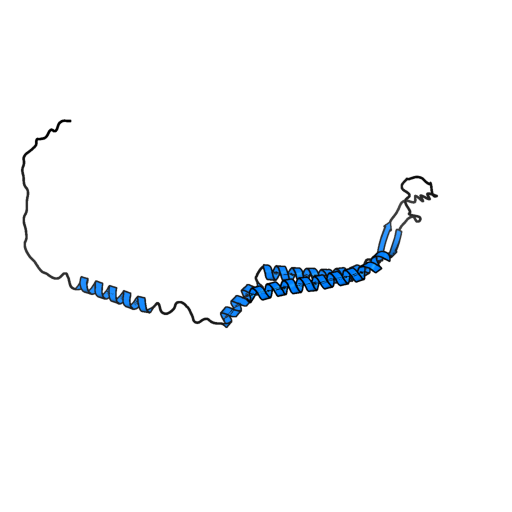.888 11.063 1.00 92.81 74 ARG A CA 1
ATOM 608 C C . ARG A 1 74 ? -12.059 1.625 10.755 1.00 92.81 74 ARG A C 1
ATOM 610 O O . ARG A 1 74 ? -10.986 1.744 10.175 1.00 92.81 74 ARG A O 1
ATOM 617 N N . VAL A 1 75 ? -12.589 0.441 11.079 1.00 92.19 75 VAL A N 1
ATOM 618 C CA . VAL A 1 75 ? -11.946 -0.846 10.757 1.00 92.19 75 VAL A CA 1
ATOM 619 C C . VAL A 1 75 ? -11.865 -1.009 9.240 1.00 92.19 75 VAL A C 1
ATOM 621 O O . VAL A 1 75 ? -10.798 -1.319 8.718 1.00 92.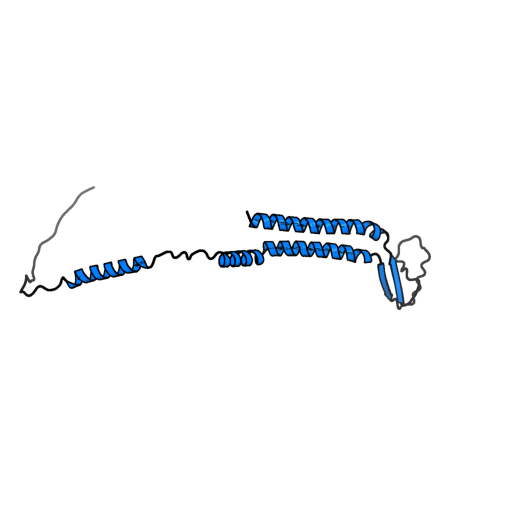19 75 VAL A O 1
ATOM 624 N N . LYS A 1 76 ? -12.956 -0.697 8.522 1.00 93.94 76 LYS A N 1
ATOM 625 C CA . LYS A 1 76 ? -12.980 -0.681 7.049 1.00 93.94 76 LYS A CA 1
ATOM 626 C C . LYS A 1 76 ? -11.961 0.312 6.474 1.00 93.94 76 LYS A C 1
ATOM 628 O O . LYS A 1 76 ? -11.181 -0.056 5.605 1.00 93.94 76 LYS A O 1
ATOM 633 N N . ALA A 1 77 ? -11.886 1.536 7.001 1.00 95.50 77 ALA A N 1
ATOM 634 C CA . ALA A 1 77 ? -10.916 2.535 6.543 1.00 95.50 77 ALA A CA 1
ATOM 635 C C . ALA A 1 77 ? -9.445 2.112 6.758 1.00 95.50 77 ALA A C 1
ATOM 637 O O . ALA A 1 77 ? -8.606 2.366 5.895 1.00 95.50 77 ALA A O 1
ATOM 638 N N . LEU A 1 78 ? -9.124 1.455 7.879 1.00 95.12 78 LEU A N 1
ATOM 639 C CA . LEU A 1 78 ? -7.780 0.921 8.149 1.00 95.12 78 LEU A CA 1
ATOM 640 C C . LEU A 1 78 ? -7.455 -0.291 7.264 1.00 95.12 78 LEU A C 1
ATOM 642 O O . LEU A 1 78 ? -6.352 -0.384 6.730 1.00 95.12 78 LEU A O 1
ATOM 646 N N . GLN A 1 79 ? -8.432 -1.171 7.029 1.00 94.88 79 GLN A N 1
ATOM 647 C CA . GLN A 1 79 ? -8.298 -2.271 6.075 1.00 94.88 79 GLN A CA 1
ATOM 648 C C . GLN A 1 79 ? -7.985 -1.748 4.664 1.00 94.88 79 GLN A C 1
ATOM 650 O O . GLN A 1 79 ? -7.064 -2.251 4.020 1.00 94.88 79 GLN A O 1
ATOM 655 N N . GLU A 1 80 ? -8.681 -0.702 4.203 1.00 96.44 80 GLU A N 1
ATOM 656 C CA . GLU A 1 80 ? -8.387 -0.097 2.900 1.00 96.44 80 GLU A CA 1
ATOM 657 C C . GLU A 1 80 ? -7.035 0.625 2.865 1.00 96.44 80 GLU A C 1
ATOM 659 O O . GLU A 1 80 ? -6.347 0.558 1.849 1.00 96.44 80 GLU A O 1
ATOM 664 N N . ARG A 1 81 ? -6.569 1.231 3.968 1.00 95.25 81 ARG A N 1
ATOM 665 C CA . ARG A 1 81 ? -5.182 1.734 4.057 1.00 95.25 81 ARG A CA 1
ATOM 666 C C . ARG A 1 81 ? -4.154 0.617 3.869 1.00 95.25 81 ARG A C 1
ATOM 668 O O . ARG A 1 81 ? -3.212 0.789 3.096 1.00 95.25 81 ARG A O 1
ATOM 675 N N . MET A 1 82 ? -4.348 -0.539 4.507 1.00 96.38 82 MET A N 1
ATOM 676 C CA . MET A 1 82 ? -3.476 -1.698 4.294 1.00 96.38 82 MET A CA 1
ATOM 677 C C . MET A 1 82 ? -3.560 -2.213 2.844 1.00 96.38 82 MET A C 1
ATOM 679 O O . MET A 1 82 ? -2.531 -2.566 2.263 1.00 96.38 82 MET A O 1
ATOM 683 N N . ASN A 1 83 ? -4.751 -2.245 2.238 1.00 96.69 83 ASN A N 1
ATOM 684 C CA . ASN A 1 83 ? -4.925 -2.629 0.832 1.00 96.69 83 ASN A CA 1
ATOM 685 C C . ASN A 1 83 ? -4.185 -1.657 -0.110 1.00 96.69 83 ASN A C 1
ATOM 687 O O . ASN A 1 83 ? -3.468 -2.101 -1.008 1.00 96.69 83 ASN A O 1
ATOM 691 N N . LEU A 1 84 ? -4.287 -0.345 0.134 1.00 97.00 84 LEU A N 1
ATOM 692 C CA . LEU A 1 84 ? -3.573 0.700 -0.607 1.00 97.00 84 LEU A CA 1
ATOM 693 C C . LEU A 1 84 ? -2.052 0.560 -0.475 1.00 97.00 84 LEU A C 1
ATOM 695 O O . LEU A 1 84 ? -1.355 0.628 -1.485 1.00 97.00 84 LEU A O 1
ATOM 699 N N . ALA A 1 85 ? -1.530 0.295 0.726 1.00 96.50 85 ALA A N 1
ATOM 700 C CA . ALA A 1 85 ? -0.100 0.056 0.926 1.00 96.50 85 ALA A CA 1
ATOM 701 C C . ALA A 1 85 ? 0.382 -1.201 0.168 1.00 96.50 85 ALA A C 1
ATOM 703 O O . ALA A 1 85 ? 1.423 -1.178 -0.493 1.00 96.50 85 ALA A O 1
ATOM 704 N N . LYS A 1 86 ? -0.404 -2.291 0.181 1.00 96.88 86 LYS A N 1
ATOM 705 C CA . LYS A 1 86 ? -0.107 -3.518 -0.587 1.00 96.88 86 LYS A CA 1
ATOM 706 C C . LYS A 1 86 ? -0.106 -3.252 -2.094 1.00 96.88 86 LYS A C 1
ATOM 708 O O . LYS A 1 86 ? 0.822 -3.673 -2.784 1.00 96.88 86 LYS A O 1
ATOM 713 N N . ALA A 1 87 ? -1.080 -2.488 -2.592 1.00 97.00 87 ALA A N 1
ATOM 714 C CA . ALA A 1 87 ? -1.098 -2.012 -3.973 1.00 97.00 87 ALA A CA 1
ATOM 715 C C . ALA A 1 87 ? 0.107 -1.101 -4.284 1.00 97.00 87 ALA A C 1
ATOM 717 O O . ALA A 1 87 ? 0.651 -1.166 -5.385 1.00 97.00 87 ALA A O 1
ATOM 718 N N . GLY A 1 88 ? 0.580 -0.316 -3.310 1.00 95.88 88 GLY A N 1
ATOM 719 C CA . GLY A 1 88 ? 1.820 0.462 -3.371 1.00 95.88 88 GLY A CA 1
ATOM 720 C C . GLY A 1 88 ? 3.060 -0.405 -3.605 1.00 95.88 88 GLY A C 1
ATOM 721 O O . GLY A 1 88 ? 3.840 -0.111 -4.510 1.00 95.88 88 GLY A O 1
ATOM 722 N N . VAL A 1 89 ? 3.206 -1.525 -2.886 1.00 95.88 89 VAL A N 1
ATOM 723 C CA . VAL A 1 89 ? 4.284 -2.509 -3.129 1.00 95.88 89 VAL A CA 1
ATOM 724 C C . VAL A 1 89 ? 4.183 -3.113 -4.528 1.00 95.88 89 VAL A C 1
ATOM 726 O O . VAL A 1 89 ? 5.189 -3.184 -5.236 1.00 95.88 89 VAL A O 1
ATOM 729 N N . SER A 1 90 ? 2.983 -3.509 -4.961 1.00 94.75 90 SER A N 1
ATOM 730 C CA . SER A 1 90 ? 2.761 -4.040 -6.313 1.00 94.75 90 SER A CA 1
ATOM 731 C C . SER A 1 90 ? 3.097 -3.007 -7.393 1.00 94.75 90 SER A C 1
ATOM 733 O O . SER A 1 90 ? 3.788 -3.331 -8.356 1.00 94.75 90 SER A O 1
ATOM 735 N N . LYS A 1 91 ? 2.695 -1.743 -7.206 1.00 94.38 91 LYS A N 1
ATOM 736 C CA . LYS A 1 91 ? 3.034 -0.614 -8.082 1.00 94.38 91 LYS A CA 1
ATOM 737 C C . LYS A 1 91 ? 4.539 -0.349 -8.105 1.00 94.38 91 LYS A C 1
ATOM 739 O O . LYS A 1 91 ? 5.086 -0.134 -9.181 1.00 94.38 91 LYS A O 1
ATOM 744 N N . ALA A 1 92 ? 5.223 -0.399 -6.961 1.00 92.44 92 ALA A N 1
ATOM 745 C CA . ALA A 1 92 ? 6.676 -0.258 -6.890 1.00 92.44 92 ALA A CA 1
ATOM 746 C C . ALA A 1 92 ? 7.388 -1.395 -7.647 1.00 92.44 92 ALA A C 1
ATOM 748 O O . ALA A 1 92 ? 8.329 -1.125 -8.394 1.00 92.44 92 ALA A O 1
ATOM 749 N N . GLY A 1 93 ? 6.889 -2.633 -7.535 1.00 90.88 93 GLY A N 1
ATOM 750 C CA . GLY A 1 93 ? 7.353 -3.783 -8.315 1.00 90.88 93 GLY A CA 1
ATOM 751 C C . GLY A 1 93 ? 7.127 -3.623 -9.822 1.00 90.88 93 GLY A C 1
ATOM 752 O O . GLY A 1 93 ? 8.067 -3.775 -10.592 1.00 90.88 93 GLY A O 1
ATOM 753 N N . LEU A 1 94 ? 5.925 -3.230 -10.256 1.00 90.62 94 LEU A N 1
ATOM 754 C CA . LEU A 1 94 ? 5.635 -2.941 -11.669 1.00 90.62 94 LEU A CA 1
ATOM 755 C C . LEU A 1 94 ? 6.465 -1.768 -12.205 1.00 90.62 94 LEU A C 1
ATOM 757 O O . LEU A 1 94 ? 6.897 -1.788 -13.355 1.00 90.62 94 LEU A O 1
ATOM 761 N N . SER A 1 95 ? 6.769 -0.781 -11.356 1.00 88.50 95 SER A N 1
ATOM 762 C CA . SER A 1 95 ? 7.656 0.326 -11.711 1.00 88.50 95 SER A CA 1
ATOM 763 C C . SER A 1 95 ? 9.089 -0.128 -12.008 1.00 88.50 95 SER A C 1
ATOM 765 O O . SER A 1 95 ? 9.857 0.664 -12.544 1.00 88.50 95 SER A O 1
ATOM 767 N N . TRP A 1 96 ? 9.461 -1.381 -11.719 1.00 84.38 96 TRP A N 1
ATOM 768 C CA . TRP A 1 96 ? 10.714 -1.959 -12.200 1.00 84.38 96 TRP A CA 1
ATOM 769 C C . TRP A 1 96 ? 10.758 -2.085 -13.727 1.00 84.38 96 TRP A C 1
ATOM 771 O O . TRP A 1 96 ? 11.844 -2.050 -14.272 1.00 84.38 96 TRP A O 1
ATOM 781 N N . PHE A 1 97 ? 9.630 -2.175 -14.441 1.00 86.44 97 PHE A N 1
ATOM 782 C CA . PHE A 1 97 ? 9.624 -2.264 -15.914 1.00 86.44 97 PHE A CA 1
ATOM 783 C C . PHE A 1 97 ? 9.620 -0.894 -16.620 1.00 86.44 97 PHE A C 1
ATOM 785 O O . PHE A 1 97 ? 9.899 -0.806 -17.811 1.00 86.44 97 PHE A O 1
ATOM 792 N N . ASP A 1 98 ? 9.384 0.180 -15.864 1.00 83.56 98 ASP A N 1
ATOM 793 C CA . ASP A 1 98 ? 9.317 1.590 -16.291 1.00 83.56 98 ASP A CA 1
ATOM 794 C C . ASP A 1 98 ? 10.637 2.143 -16.870 1.00 83.56 98 ASP A C 1
ATOM 796 O O . ASP A 1 98 ? 10.657 3.219 -17.460 1.00 83.56 98 ASP A O 1
ATOM 800 N N . PHE A 1 99 ? 11.763 1.428 -16.727 1.00 84.25 99 PHE A N 1
ATOM 801 C CA . PHE A 1 99 ? 13.006 1.838 -17.389 1.00 84.25 99 PHE A CA 1
ATOM 802 C C . PHE A 1 99 ? 12.977 1.604 -18.906 1.00 84.25 99 PHE A C 1
ATOM 804 O O . PHE A 1 99 ? 13.794 2.211 -19.596 1.00 84.25 99 PHE A O 1
ATOM 811 N N .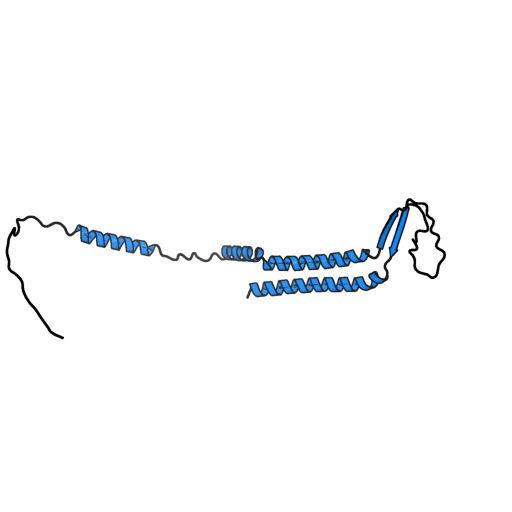 PHE A 1 100 ? 12.074 0.758 -19.419 1.00 87.00 100 PHE A N 1
ATOM 812 C CA . PHE A 1 100 ? 11.804 0.613 -20.850 1.00 87.00 100 PHE A CA 1
ATOM 813 C C . PHE A 1 100 ? 10.736 1.625 -21.276 1.00 87.00 100 PHE A C 1
ATOM 815 O O . PHE A 1 100 ? 9.554 1.446 -20.989 1.00 87.00 100 PHE A O 1
ATOM 822 N N . THR A 1 101 ? 11.123 2.662 -22.017 1.00 84.62 101 THR A N 1
ATOM 823 C CA . THR A 1 101 ? 10.154 3.548 -22.678 1.00 84.62 101 THR A CA 1
ATOM 824 C C . THR A 1 101 ? 10.082 3.214 -24.163 1.00 84.62 101 THR A C 1
ATOM 826 O O . THR A 1 101 ? 11.070 3.350 -24.885 1.00 84.62 101 THR A O 1
ATOM 829 N N . PHE A 1 102 ? 8.902 2.793 -24.618 1.00 86.75 102 PHE A N 1
ATOM 830 C CA . PHE A 1 102 ? 8.580 2.643 -26.034 1.00 86.75 102 PHE A CA 1
ATOM 831 C C . PHE A 1 102 ? 7.933 3.933 -26.544 1.00 86.75 102 PHE A C 1
ATOM 833 O O . PHE A 1 102 ? 6.908 4.363 -26.013 1.00 86.75 102 PHE A O 1
ATOM 840 N N . SER A 1 103 ? 8.514 4.549 -27.571 1.00 84.56 103 SER A N 1
ATOM 841 C CA . SER A 1 103 ? 7.940 5.701 -28.261 1.00 84.56 103 SER A CA 1
ATOM 842 C C . SER A 1 103 ? 7.624 5.362 -29.715 1.00 84.56 103 SER A C 1
ATOM 844 O O . SER A 1 103 ? 8.434 4.789 -30.442 1.00 84.56 103 SER A O 1
ATOM 846 N N . TYR A 1 104 ? 6.424 5.743 -30.145 1.00 83.94 104 TYR A N 1
ATOM 847 C CA . TYR A 1 104 ? 5.989 5.697 -31.535 1.00 83.94 104 TYR A CA 1
ATOM 848 C C . TYR A 1 104 ? 5.847 7.134 -32.028 1.00 83.94 104 TYR A C 1
ATOM 850 O O . TYR A 1 104 ? 5.090 7.914 -31.446 1.00 83.94 104 TYR A O 1
ATOM 858 N N . ILE A 1 105 ? 6.580 7.493 -33.080 1.00 78.88 105 ILE A N 1
ATOM 859 C CA . ILE A 1 105 ? 6.546 8.830 -33.676 1.00 78.88 105 ILE A CA 1
ATOM 860 C C . ILE A 1 105 ? 6.270 8.666 -35.169 1.00 78.88 105 ILE A C 1
ATOM 862 O O . ILE A 1 105 ? 7.033 8.021 -35.883 1.00 78.88 105 ILE A O 1
ATOM 866 N N . TYR A 1 106 ? 5.171 9.250 -35.641 1.00 75.75 106 TYR A N 1
ATOM 867 C CA . TYR A 1 106 ? 4.809 9.278 -37.055 1.00 75.75 106 TYR A CA 1
ATOM 868 C C . TYR A 1 106 ? 4.955 10.699 -37.592 1.00 75.75 106 TYR A C 1
ATOM 870 O O . TYR A 1 106 ? 4.287 11.612 -37.107 1.00 75.75 106 TYR A O 1
ATOM 878 N N . GLN A 1 107 ? 5.813 10.881 -38.596 1.00 70.19 107 GLN A N 1
ATOM 879 C CA . GLN A 1 107 ? 6.054 12.179 -39.219 1.00 70.19 107 GLN A CA 1
ATOM 880 C C . GLN A 1 107 ? 5.894 12.085 -40.748 1.00 70.19 107 GLN A C 1
ATOM 882 O O . GLN A 1 107 ? 6.777 11.542 -41.414 1.00 70.19 107 GLN A O 1
ATOM 887 N N . PRO A 1 108 ? 4.783 12.596 -41.321 1.00 62.62 108 PRO A N 1
ATOM 888 C CA . PRO A 1 108 ? 4.460 12.423 -42.741 1.00 62.62 108 PRO A CA 1
ATOM 889 C C . PRO A 1 108 ? 5.175 13.403 -43.688 1.00 62.62 108 PRO A C 1
ATOM 891 O O . PRO A 1 108 ? 5.244 13.146 -44.886 1.00 62.62 108 PRO A O 1
ATOM 894 N N . ASN A 1 109 ? 5.692 14.529 -43.185 1.00 64.56 109 ASN A N 1
ATOM 895 C CA . ASN A 1 109 ? 6.254 15.587 -44.030 1.00 64.56 109 ASN A CA 1
ATOM 896 C C . ASN A 1 109 ? 7.769 15.425 -44.207 1.00 64.56 109 ASN A C 1
ATOM 898 O O . ASN A 1 109 ? 8.506 15.426 -43.223 1.00 64.56 109 ASN A O 1
ATOM 902 N N . ASN A 1 110 ? 8.224 15.398 -45.466 1.00 53.62 110 ASN A N 1
ATOM 903 C CA . ASN A 1 110 ? 9.621 15.206 -45.890 1.00 53.62 110 ASN A CA 1
ATOM 904 C C . ASN A 1 110 ? 10.579 16.383 -45.591 1.00 53.62 110 ASN A C 1
ATOM 906 O O . ASN A 1 110 ? 11.539 16.614 -46.328 1.00 53.62 110 ASN A O 1
ATOM 910 N N . THR A 1 111 ? 10.353 17.155 -44.528 1.00 55.47 111 THR A N 1
ATOM 911 C CA . THR A 1 111 ? 11.278 18.221 -44.127 1.00 55.47 111 THR A CA 1
ATOM 912 C C . THR A 1 111 ? 12.477 17.622 -43.395 1.00 55.47 111 THR A C 1
ATOM 914 O O . THR A 1 111 ? 12.507 17.595 -42.162 1.00 55.47 111 THR A O 1
ATOM 917 N N . LEU A 1 112 ? 13.477 17.180 -44.168 1.00 49.75 112 LEU A N 1
ATOM 918 C CA . LEU A 1 112 ? 14.842 16.935 -43.694 1.00 49.75 112 LEU A CA 1
ATOM 919 C C . LEU A 1 112 ? 15.446 18.257 -43.194 1.00 49.75 112 LEU A C 1
ATOM 921 O O . LEU A 1 112 ? 16.230 18.909 -43.882 1.00 49.75 112 LEU A O 1
ATOM 925 N N . ASN A 1 113 ? 15.073 18.664 -41.981 1.00 45.56 113 ASN A N 1
ATOM 926 C CA . ASN A 1 113 ? 15.669 19.801 -41.290 1.00 45.56 113 ASN A CA 1
ATOM 927 C C . ASN A 1 113 ? 17.033 19.384 -40.732 1.00 45.56 113 ASN A C 1
ATOM 929 O O . ASN A 1 113 ? 17.215 19.203 -39.529 1.00 45.56 113 ASN A O 1
ATOM 933 N N . TYR A 1 114 ? 17.996 19.216 -41.638 1.00 42.03 114 TYR A N 1
ATOM 934 C CA . TYR A 1 114 ? 19.395 18.987 -41.307 1.00 42.03 114 TYR A CA 1
ATOM 935 C C . TYR A 1 114 ? 20.018 20.289 -40.788 1.00 42.03 114 TYR A C 1
ATOM 937 O O . TYR A 1 114 ? 20.766 20.976 -41.485 1.00 42.03 114 TYR A O 1
ATOM 945 N N . THR A 1 115 ? 19.681 20.664 -39.553 1.00 44.81 115 THR A N 1
ATOM 946 C CA . THR A 1 115 ? 20.348 21.774 -38.871 1.00 44.81 115 THR A CA 1
ATOM 947 C C . THR A 1 115 ? 21.701 21.294 -38.351 1.00 44.81 115 THR A C 1
ATOM 949 O O . THR A 1 115 ? 21.838 20.846 -37.212 1.00 44.81 115 THR A O 1
ATOM 952 N N . VAL A 1 116 ? 22.711 21.408 -39.220 1.00 48.88 116 VAL A N 1
ATOM 953 C CA . VAL A 1 116 ? 24.129 21.561 -38.842 1.00 48.88 116 VAL A CA 1
ATOM 954 C C . VAL A 1 116 ? 24.209 22.531 -37.654 1.00 48.88 116 VAL A C 1
ATOM 956 O O . VAL A 1 116 ? 23.470 23.518 -37.664 1.00 48.88 116 VAL A O 1
ATOM 959 N N . PRO A 1 117 ? 25.045 22.289 -36.626 1.00 45.41 117 PRO A N 1
ATOM 960 C CA . PRO A 1 117 ? 25.011 23.069 -35.391 1.00 45.41 117 PRO A CA 1
ATOM 961 C C . PRO A 1 117 ? 25.257 24.565 -35.633 1.00 45.41 117 PRO A C 1
ATOM 963 O O . PRO A 1 117 ? 26.399 25.002 -35.767 1.00 45.41 117 PRO A O 1
ATOM 966 N N . SER A 1 118 ? 24.188 25.366 -35.620 1.00 43.00 118 SER A N 1
ATOM 967 C CA . SER A 1 118 ? 24.284 26.798 -35.363 1.00 43.00 118 SER A CA 1
ATOM 968 C C . SER A 1 118 ? 24.357 27.006 -33.852 1.00 43.00 118 SER A C 1
ATOM 970 O O . SER A 1 118 ? 23.556 26.482 -33.077 1.00 43.00 118 SER A O 1
ATOM 972 N N . THR A 1 119 ? 25.344 27.778 -33.416 1.00 47.06 119 THR A N 1
ATOM 973 C CA . THR A 1 119 ? 25.684 28.027 -32.007 1.00 47.06 119 THR A CA 1
ATOM 974 C C . THR A 1 119 ? 24.708 28.970 -31.289 1.00 47.06 119 THR A C 1
ATOM 976 O O . THR A 1 119 ? 25.055 29.574 -30.274 1.00 47.06 119 THR A O 1
ATOM 979 N N . THR A 1 120 ? 23.470 29.089 -31.782 1.00 46.50 120 THR A N 1
ATOM 980 C CA . THR A 1 120 ? 22.488 30.062 -31.296 1.00 46.50 120 THR A CA 1
ATOM 981 C C . THR A 1 120 ? 21.058 29.537 -31.413 1.00 46.50 120 THR A C 1
ATOM 983 O O . THR A 1 120 ? 20.530 29.356 -32.505 1.00 46.50 120 THR A O 1
ATOM 986 N N . SER A 1 121 ? 20.437 29.342 -30.246 1.00 54.69 121 SER A N 1
ATOM 987 C CA . SER A 1 121 ? 18.994 29.258 -29.967 1.00 54.69 121 SER A CA 1
ATOM 988 C C . SER A 1 121 ? 18.026 29.375 -31.162 1.00 54.69 121 SER A C 1
ATOM 990 O O . SER A 1 121 ? 17.635 30.474 -31.553 1.00 54.69 121 SER A O 1
ATOM 992 N N . THR A 1 122 ? 17.547 28.242 -31.682 1.00 45.94 122 THR A N 1
ATOM 993 C CA . THR A 1 122 ? 16.174 28.077 -32.210 1.00 45.94 122 THR A CA 1
ATOM 994 C C . THR A 1 122 ? 15.844 26.585 -32.370 1.00 45.94 122 THR A C 1
ATOM 996 O O . THR A 1 122 ? 16.745 25.755 -32.456 1.00 45.94 122 THR A O 1
ATOM 999 N N . ASN A 1 123 ? 14.553 26.228 -32.347 1.00 51.72 123 ASN A N 1
ATOM 1000 C CA . ASN A 1 123 ? 14.064 24.839 -32.313 1.00 51.72 123 ASN A CA 1
ATOM 1001 C C . ASN A 1 123 ? 14.630 23.942 -33.433 1.00 51.72 123 ASN A C 1
ATOM 1003 O O . ASN A 1 123 ? 14.165 23.995 -34.572 1.00 51.72 123 ASN A O 1
ATOM 1007 N N . THR A 1 124 ? 15.550 23.038 -33.089 1.00 47.97 124 THR A N 1
ATOM 1008 C CA . THR A 1 124 ? 16.052 21.991 -33.989 1.00 47.97 124 THR A CA 1
ATOM 1009 C C . THR A 1 124 ? 15.283 20.682 -33.791 1.00 47.97 124 THR A C 1
ATOM 1011 O O . THR A 1 124 ? 15.499 19.927 -32.841 1.00 47.97 124 THR A O 1
ATOM 1014 N N . ASN A 1 125 ? 14.350 20.408 -34.707 1.00 52.44 125 ASN A N 1
ATOM 1015 C CA . ASN A 1 125 ? 13.607 19.146 -34.759 1.00 52.44 125 ASN A CA 1
ATOM 1016 C C . ASN A 1 125 ? 14.568 17.982 -35.062 1.00 52.44 125 ASN A C 1
ATOM 1018 O O . ASN A 1 125 ? 15.091 17.884 -36.168 1.00 52.44 125 ASN A O 1
ATOM 1022 N N . ARG A 1 126 ? 14.800 17.084 -34.094 1.00 52.38 126 ARG A N 1
ATOM 1023 C CA . ARG A 1 126 ? 15.831 16.026 -34.179 1.00 52.38 126 ARG A CA 1
ATOM 1024 C C . ARG A 1 126 ? 15.390 14.748 -34.912 1.00 52.38 126 ARG A C 1
ATOM 1026 O O . ARG A 1 126 ? 15.778 13.651 -34.516 1.00 52.38 126 ARG A O 1
ATOM 1033 N N . PHE A 1 127 ? 14.576 14.864 -35.955 1.00 55.78 127 PHE A N 1
ATOM 1034 C CA . PHE A 1 127 ? 14.075 13.706 -36.702 1.00 55.78 127 PHE A CA 1
ATOM 1035 C C . PHE A 1 127 ? 14.860 13.541 -38.005 1.00 55.78 127 PHE A C 1
ATOM 1037 O O . PHE A 1 127 ? 14.653 14.272 -38.968 1.00 55.78 127 PHE A O 1
ATOM 1044 N N . LEU A 1 128 ? 15.800 12.589 -38.005 1.00 54.56 128 LEU A N 1
ATOM 1045 C CA . LEU A 1 128 ? 16.682 12.291 -39.144 1.00 54.56 128 LEU A CA 1
ATOM 1046 C C . LEU A 1 128 ? 16.008 11.431 -40.228 1.00 54.56 128 LEU A C 1
ATOM 1048 O O . LEU A 1 128 ? 16.522 11.339 -41.340 1.00 54.56 128 LEU A O 1
ATOM 1052 N N . PHE A 1 129 ? 14.869 10.809 -39.914 1.00 57.19 129 PHE A N 1
ATOM 1053 C CA . PHE A 1 129 ? 14.127 9.929 -40.813 1.00 57.19 129 PHE A CA 1
ATOM 1054 C C . PHE A 1 129 ? 12.675 10.402 -40.943 1.00 57.19 129 PHE A C 1
ATOM 1056 O O . PHE A 1 129 ? 11.999 10.629 -39.941 1.00 57.19 129 PHE A O 1
ATOM 1063 N N . ASN A 1 130 ? 12.187 10.515 -42.179 1.00 64.69 130 ASN A N 1
ATOM 1064 C CA . ASN A 1 130 ? 10.774 10.771 -42.462 1.00 64.69 130 ASN A CA 1
ATOM 1065 C C . ASN A 1 130 ? 9.991 9.445 -42.395 1.00 64.69 130 ASN A C 1
ATOM 1067 O O . ASN A 1 130 ? 10.499 8.415 -42.842 1.00 64.69 130 ASN A O 1
ATOM 1071 N N . GLY A 1 131 ? 8.760 9.458 -41.874 1.00 67.69 131 GLY A N 1
ATOM 1072 C CA . GLY A 1 131 ? 7.907 8.269 -41.745 1.00 67.69 131 GLY A CA 1
ATOM 1073 C C . GLY A 1 131 ? 7.681 7.801 -40.302 1.00 67.69 131 GLY A C 1
ATOM 1074 O O . GLY A 1 131 ? 7.518 8.614 -39.391 1.00 67.69 131 GLY A O 1
ATOM 1075 N N . ILE A 1 132 ? 7.601 6.479 -40.109 1.00 74.69 132 ILE A N 1
ATOM 1076 C CA . ILE A 1 132 ? 7.379 5.834 -38.804 1.00 74.69 132 ILE A CA 1
ATOM 1077 C C . ILE A 1 132 ? 8.725 5.613 -38.109 1.00 74.69 132 ILE A C 1
ATOM 1079 O O . ILE A 1 132 ? 9.600 4.936 -38.641 1.00 74.69 132 ILE A O 1
ATOM 1083 N N . GLN A 1 133 ? 8.861 6.136 -36.895 1.00 74.62 133 GLN A N 1
ATOM 1084 C CA . GLN A 1 133 ? 10.016 5.950 -36.025 1.00 74.62 133 GLN A CA 1
ATOM 1085 C C . GLN A 1 133 ? 9.581 5.228 -34.745 1.00 74.62 133 GLN A C 1
ATOM 1087 O O . GLN A 1 133 ? 8.654 5.661 -34.056 1.00 74.62 133 GLN A O 1
ATOM 1092 N N . LEU A 1 134 ? 10.272 4.131 -34.427 1.00 81.62 134 LEU A N 1
ATOM 1093 C CA . LEU A 1 134 ? 10.136 3.402 -33.167 1.00 81.62 134 LEU A CA 1
ATOM 1094 C C . LEU A 1 134 ? 11.362 3.695 -32.303 1.00 81.62 134 LEU A C 1
ATOM 1096 O O . LEU A 1 134 ? 12.483 3.353 -32.678 1.00 81.62 134 LEU A O 1
ATOM 1100 N N . GLY A 1 135 ? 11.153 4.333 -31.157 1.00 80.94 135 GLY A N 1
ATOM 1101 C CA . GLY A 1 135 ? 12.184 4.552 -30.154 1.00 80.94 135 GLY A CA 1
ATOM 1102 C C . GLY A 1 135 ? 12.046 3.559 -29.007 1.00 80.94 135 GLY A C 1
ATOM 1103 O O . GLY A 1 135 ? 10.970 3.404 -28.435 1.00 80.94 135 GLY A O 1
ATOM 1104 N N . LEU A 1 136 ? 13.154 2.922 -28.634 1.00 84.06 136 LEU A N 1
ATOM 1105 C CA . LEU A 1 136 ? 13.303 2.271 -27.337 1.00 84.06 136 LEU A CA 1
ATOM 1106 C C . LEU A 1 136 ? 14.362 3.049 -26.558 1.00 84.06 136 LEU A C 1
ATOM 1108 O O . LEU A 1 136 ? 15.512 3.114 -26.991 1.00 84.06 136 LEU A O 1
ATOM 1112 N N . SER A 1 137 ? 13.993 3.638 -25.423 1.00 84.38 137 SER A N 1
ATOM 1113 C CA . SER A 1 137 ? 14.956 4.266 -24.514 1.00 84.38 137 SER A CA 1
ATOM 1114 C C . SER A 1 137 ? 15.013 3.531 -23.176 1.00 84.38 137 SER A C 1
ATOM 1116 O O . SER A 1 137 ? 14.017 2.985 -22.696 1.00 84.38 137 SER A O 1
ATOM 1118 N N . LEU A 1 138 ? 16.222 3.481 -22.608 1.00 85.94 138 LEU A N 1
ATOM 1119 C CA . LEU A 1 138 ? 16.539 2.783 -21.364 1.00 85.94 138 LEU A CA 1
ATOM 1120 C C . LEU A 1 138 ? 16.995 3.793 -20.310 1.00 85.94 138 LEU A C 1
ATOM 1122 O O . LEU A 1 138 ? 18.063 4.392 -20.442 1.00 85.94 138 LEU A O 1
ATOM 1126 N N . ASN A 1 139 ? 16.212 3.978 -19.246 1.00 82.62 139 ASN A N 1
ATOM 1127 C CA . ASN A 1 139 ? 16.568 4.901 -18.167 1.00 82.62 139 ASN A CA 1
ATOM 1128 C C . ASN A 1 139 ? 17.330 4.189 -17.034 1.00 82.62 139 ASN A C 1
ATOM 1130 O O . ASN A 1 139 ? 16.758 3.818 -16.005 1.00 82.62 139 ASN A O 1
ATOM 1134 N N . LEU A 1 140 ? 18.646 4.028 -17.212 1.00 82.25 140 LEU A N 1
ATOM 1135 C CA . LEU A 1 140 ? 19.527 3.367 -16.235 1.00 82.25 140 LEU A CA 1
ATOM 1136 C C . LEU A 1 140 ? 19.615 4.105 -14.885 1.00 82.25 140 LEU A C 1
ATOM 1138 O O . LEU A 1 140 ? 19.786 3.465 -13.851 1.00 82.25 140 LEU A O 1
ATOM 1142 N N . GLY A 1 141 ? 19.452 5.434 -14.869 1.00 83.62 141 GLY A N 1
ATOM 1143 C CA . GLY A 1 141 ? 19.439 6.219 -13.628 1.00 83.62 141 GLY A CA 1
ATOM 1144 C C . GLY A 1 141 ? 18.243 5.877 -12.734 1.00 83.62 141 GLY A C 1
ATOM 1145 O O . GLY A 1 141 ? 18.388 5.754 -11.519 1.00 83.62 141 GLY A O 1
ATOM 1146 N N . SER A 1 142 ? 17.073 5.639 -13.338 1.00 79.44 142 SER A N 1
ATOM 1147 C CA . SER A 1 142 ? 15.880 5.198 -12.611 1.00 79.44 142 SER A CA 1
ATOM 1148 C C . SER A 1 142 ? 16.078 3.821 -11.966 1.00 79.44 142 SER A C 1
ATOM 1150 O O . SER A 1 142 ? 15.685 3.632 -10.815 1.00 79.44 142 SER A O 1
ATOM 1152 N N . LEU A 1 143 ? 16.754 2.890 -12.654 1.00 84.00 143 LEU A N 1
ATOM 1153 C CA . LEU A 1 143 ? 16.967 1.508 -12.210 1.00 84.00 143 LEU A CA 1
ATOM 1154 C C . LEU A 1 143 ? 17.655 1.426 -10.836 1.00 84.00 143 LEU A C 1
ATOM 1156 O O . LEU A 1 143 ? 17.265 0.617 -9.996 1.00 84.00 143 LEU A O 1
ATOM 1160 N N . LEU A 1 144 ? 18.632 2.303 -10.582 1.00 87.06 144 LEU A N 1
ATOM 1161 C CA . LEU A 1 144 ? 19.401 2.334 -9.331 1.00 87.06 144 LEU A CA 1
ATOM 1162 C C . LEU A 1 144 ? 18.575 2.784 -8.111 1.00 87.06 144 LEU A C 1
ATOM 1164 O O . LEU A 1 144 ? 18.871 2.377 -6.988 1.00 87.06 144 LEU A O 1
ATOM 1168 N N . LEU A 1 145 ? 17.529 3.593 -8.311 1.00 85.62 145 LEU A N 1
ATOM 1169 C CA . LEU A 1 145 ? 16.694 4.139 -7.228 1.00 85.62 145 LEU A CA 1
ATOM 1170 C C . LEU A 1 145 ? 15.506 3.229 -6.871 1.00 85.62 145 LEU A C 1
ATOM 1172 O O . LEU A 1 145 ? 15.050 3.189 -5.725 1.00 85.62 145 LEU A O 1
ATOM 1176 N N . LYS A 1 146 ? 15.034 2.428 -7.831 1.00 90.00 146 LYS A N 1
ATOM 1177 C CA . LYS A 1 146 ? 13.851 1.566 -7.683 1.00 90.00 146 LYS A CA 1
ATOM 1178 C C . LYS A 1 146 ? 13.940 0.490 -6.577 1.00 90.00 146 LYS A C 1
ATOM 1180 O O . LYS A 1 146 ? 12.902 0.266 -5.949 1.00 90.00 146 LYS A O 1
ATOM 1185 N N . PRO A 1 147 ? 15.090 -0.141 -6.228 1.00 89.50 147 PRO A N 1
ATOM 1186 C CA . PRO A 1 147 ? 15.103 -1.121 -5.139 1.00 89.50 147 PRO A CA 1
ATOM 1187 C C . PRO A 1 147 ? 14.950 -0.455 -3.762 1.00 89.50 147 PRO A C 1
ATOM 1189 O O . PRO A 1 147 ? 14.456 -1.093 -2.832 1.00 89.50 147 PRO A O 1
ATOM 1192 N N . SER A 1 148 ? 15.314 0.828 -3.629 1.00 92.12 148 SER A N 1
ATOM 1193 C CA . SER A 1 148 ? 15.032 1.622 -2.427 1.00 92.12 148 SER A CA 1
ATOM 1194 C C . SER A 1 148 ? 13.527 1.864 -2.282 1.00 92.12 148 SER A C 1
ATOM 1196 O O . SER A 1 148 ? 12.944 1.556 -1.244 1.00 92.12 148 SER A O 1
ATOM 1198 N N . ASN A 1 149 ? 12.863 2.280 -3.366 1.00 91.56 149 ASN A N 1
ATOM 1199 C CA . ASN A 1 149 ? 11.416 2.526 -3.379 1.00 91.56 149 ASN A CA 1
ATOM 1200 C C . ASN A 1 149 ? 10.599 1.267 -3.029 1.00 91.56 149 ASN A C 1
ATOM 1202 O O . ASN A 1 149 ? 9.617 1.353 -2.296 1.00 91.56 149 ASN A O 1
ATOM 1206 N N . ILE A 1 150 ? 11.033 0.081 -3.477 1.00 93.38 150 ILE A N 1
ATOM 1207 C CA . ILE A 1 150 ? 10.404 -1.198 -3.095 1.00 93.38 150 ILE A CA 1
ATOM 1208 C C . ILE A 1 150 ? 10.565 -1.480 -1.590 1.00 93.38 150 ILE A C 1
ATOM 1210 O O . ILE A 1 150 ? 9.638 -2.001 -0.968 1.00 93.38 150 ILE A O 1
ATOM 1214 N N . LYS A 1 151 ? 11.709 -1.138 -0.977 1.00 95.00 151 LYS A N 1
ATOM 1215 C CA . LYS A 1 151 ? 11.897 -1.261 0.481 1.00 95.00 151 LYS A CA 1
ATOM 1216 C C . LYS A 1 151 ? 10.990 -0.294 1.246 1.00 95.00 151 LYS A C 1
ATOM 1218 O O . LYS A 1 151 ? 10.364 -0.722 2.209 1.00 95.00 151 LYS A O 1
ATOM 1223 N N . ILE A 1 152 ? 10.876 0.957 0.792 1.00 95.00 152 ILE A N 1
ATOM 1224 C CA . ILE A 1 152 ? 9.996 1.972 1.395 1.00 95.00 152 ILE A CA 1
ATOM 1225 C C . ILE A 1 152 ? 8.538 1.494 1.373 1.00 95.00 152 ILE A C 1
ATOM 1227 O O . ILE A 1 152 ? 7.926 1.388 2.432 1.00 95.00 152 ILE A O 1
ATOM 1231 N N . ALA A 1 153 ? 8.023 1.071 0.214 1.00 94.94 153 ALA A N 1
ATOM 1232 C CA . ALA A 1 153 ? 6.654 0.561 0.096 1.00 94.94 153 ALA A CA 1
ATOM 1233 C C . ALA A 1 153 ? 6.393 -0.676 0.988 1.00 94.94 153 ALA A C 1
ATOM 1235 O O . ALA A 1 153 ? 5.307 -0.838 1.544 1.00 94.94 153 ALA A O 1
ATOM 1236 N N . LYS A 1 154 ? 7.389 -1.557 1.176 1.00 96.19 154 LYS A N 1
ATOM 1237 C CA . LYS A 1 154 ? 7.272 -2.690 2.117 1.00 96.19 154 LYS A CA 1
ATOM 1238 C C . LYS A 1 154 ? 7.202 -2.232 3.577 1.00 96.19 154 LYS A C 1
ATOM 1240 O O . LYS A 1 154 ? 6.451 -2.823 4.352 1.00 96.19 154 LYS A O 1
ATOM 1245 N N . SER A 1 155 ? 7.942 -1.188 3.947 1.00 96.81 155 SER A N 1
ATOM 1246 C CA . SER A 1 155 ? 7.835 -0.566 5.271 1.00 96.81 155 SER A CA 1
ATOM 1247 C C . SER A 1 155 ? 6.474 0.104 5.477 1.00 96.81 155 SER A C 1
ATOM 1249 O O . SER A 1 155 ? 5.897 -0.055 6.547 1.00 96.81 155 SER A O 1
ATOM 1251 N N . GLU A 1 156 ? 5.912 0.765 4.459 1.00 95.56 156 GLU A N 1
ATOM 1252 C CA . GLU A 1 156 ? 4.551 1.332 4.505 1.00 95.56 156 GLU A CA 1
ATOM 1253 C C . GLU A 1 156 ? 3.483 0.256 4.754 1.00 95.56 156 GLU A C 1
ATOM 1255 O O . GLU A 1 156 ? 2.602 0.453 5.588 1.00 95.56 156 GLU A O 1
ATOM 1260 N N . VAL A 1 157 ? 3.588 -0.919 4.112 1.00 97.38 157 VAL A N 1
ATOM 1261 C CA . VAL A 1 157 ? 2.701 -2.066 4.403 1.00 97.38 157 VAL A CA 1
ATOM 1262 C C . VAL A 1 157 ? 2.816 -2.514 5.855 1.00 97.38 157 VAL A C 1
ATOM 1264 O O . VAL A 1 157 ? 1.796 -2.827 6.468 1.00 97.38 157 VAL A O 1
ATOM 1267 N N . LYS A 1 158 ? 4.033 -2.539 6.417 1.00 97.31 158 LYS A N 1
ATOM 1268 C CA . LYS A 1 158 ? 4.215 -2.871 7.833 1.00 97.31 158 LYS A CA 1
ATOM 1269 C C . LYS A 1 158 ? 3.551 -1.822 8.726 1.00 97.31 158 LYS A C 1
ATOM 1271 O O . LYS A 1 158 ? 2.764 -2.200 9.582 1.00 97.31 158 LYS A O 1
ATOM 1276 N N . ILE A 1 159 ? 3.811 -0.534 8.493 1.00 97.06 159 ILE A N 1
ATOM 1277 C CA . ILE A 1 159 ? 3.235 0.577 9.271 1.00 97.06 159 ILE A CA 1
ATOM 1278 C C . ILE A 1 159 ? 1.701 0.522 9.244 1.00 97.06 159 ILE A C 1
ATOM 1280 O O . ILE A 1 159 ? 1.082 0.542 10.300 1.00 97.06 159 ILE A O 1
ATOM 1284 N N . ALA A 1 160 ? 1.087 0.353 8.068 1.00 95.88 160 ALA A N 1
ATOM 1285 C CA . ALA A 1 160 ? -0.368 0.233 7.943 1.00 95.88 160 ALA A CA 1
ATOM 1286 C C . ALA A 1 160 ? -0.942 -1.007 8.662 1.00 95.88 160 ALA A C 1
ATOM 1288 O O . ALA A 1 160 ? -2.079 -0.973 9.131 1.00 95.88 160 ALA A O 1
ATOM 1289 N N . GLY A 1 161 ? -0.167 -2.094 8.760 1.00 96.12 161 GLY A N 1
ATOM 1290 C CA . GLY A 1 161 ? -0.515 -3.268 9.563 1.00 96.12 161 GLY A CA 1
ATOM 1291 C C . GLY A 1 161 ? -0.463 -2.993 11.069 1.00 96.12 161 GLY A C 1
ATOM 1292 O O . GLY A 1 161 ? -1.395 -3.356 11.782 1.00 96.12 161 GLY A O 1
ATOM 1293 N N . GLU A 1 162 ? 0.572 -2.300 11.555 1.00 96.69 162 GLU A N 1
ATOM 1294 C CA . GLU A 1 162 ? 0.655 -1.927 12.974 1.00 96.69 162 GLU A CA 1
ATOM 1295 C C . GLU A 1 162 ? -0.413 -0.878 13.357 1.00 96.69 162 GLU A C 1
ATOM 1297 O O . GLU A 1 162 ? -1.037 -1.029 14.403 1.00 96.69 162 GLU A O 1
ATOM 1302 N N . GLU A 1 163 ? -0.721 0.106 12.492 1.00 94.75 163 GLU A N 1
ATOM 1303 C CA . GLU A 1 163 ? -1.855 1.044 12.675 1.00 94.75 163 GLU A CA 1
ATOM 1304 C C . GLU A 1 163 ? -3.197 0.298 12.819 1.00 94.75 163 GLU A C 1
ATOM 1306 O O . GLU A 1 163 ? -4.065 0.685 13.608 1.00 94.75 163 GLU A O 1
ATOM 1311 N N . GLN A 1 164 ? -3.391 -0.777 12.045 1.00 94.44 164 GLN A N 1
ATOM 1312 C CA . GLN A 1 164 ? -4.580 -1.619 12.154 1.00 94.44 164 GLN A CA 1
ATOM 1313 C C . GLN A 1 164 ? -4.586 -2.395 13.481 1.00 94.44 164 GLN A C 1
ATOM 1315 O O . GLN A 1 164 ? -5.621 -2.437 14.147 1.00 94.44 164 GLN A O 1
ATOM 1320 N N . ASN A 1 165 ? -3.449 -2.970 13.884 1.00 94.06 165 ASN A N 1
ATOM 1321 C CA . ASN A 1 165 ? -3.310 -3.725 15.132 1.00 94.06 165 ASN A CA 1
ATOM 1322 C C . ASN A 1 165 ? -3.537 -2.850 16.375 1.00 94.06 165 ASN A C 1
ATOM 1324 O O . ASN A 1 165 ? -4.304 -3.240 17.253 1.00 94.06 165 ASN A O 1
ATOM 1328 N N . GLU A 1 166 ? -2.933 -1.658 16.433 1.00 94.25 166 GLU A N 1
ATOM 1329 C CA . GLU A 1 166 ? -3.128 -0.673 17.507 1.00 94.25 166 GLU A CA 1
ATOM 1330 C C . GLU A 1 166 ? -4.622 -0.371 17.698 1.00 94.25 166 GLU A C 1
ATOM 1332 O O . GLU A 1 166 ? -5.169 -0.455 18.804 1.00 94.25 166 GLU A O 1
ATOM 1337 N N . TYR A 1 167 ? -5.323 -0.111 16.591 1.00 92.06 167 TYR A N 1
ATOM 1338 C CA . TYR A 1 167 ? -6.754 0.152 16.635 1.00 92.06 167 TYR A CA 1
ATOM 1339 C C . TYR A 1 167 ? -7.581 -1.071 17.069 1.00 92.06 167 TYR A C 1
ATOM 1341 O O . TYR A 1 167 ? -8.542 -0.932 17.821 1.00 92.06 167 TYR A O 1
ATOM 1349 N N . LEU A 1 168 ? -7.211 -2.283 16.649 1.00 89.94 168 LEU A N 1
ATOM 1350 C CA . LEU A 1 168 ? -7.895 -3.503 17.090 1.00 89.94 168 LEU A CA 1
ATOM 1351 C C . LEU A 1 168 ? -7.700 -3.773 18.592 1.00 89.94 168 LEU A C 1
ATOM 1353 O O . LEU A 1 168 ? -8.654 -4.189 19.248 1.00 89.94 168 LEU A O 1
ATOM 1357 N N . ILE A 1 169 ? -6.520 -3.482 19.149 1.00 91.06 169 ILE A N 1
ATOM 1358 C CA . ILE A 1 169 ? -6.239 -3.620 20.589 1.00 91.06 169 ILE A CA 1
ATOM 1359 C C . ILE A 1 169 ? -7.096 -2.634 21.401 1.00 91.06 169 ILE A C 1
ATOM 1361 O O . ILE A 1 169 ? -7.754 -3.043 22.362 1.00 91.06 169 ILE A O 1
ATOM 1365 N N . THR A 1 170 ? -7.191 -1.372 20.963 1.00 89.06 170 THR A N 1
ATOM 1366 C CA . THR A 1 170 ? -8.062 -0.357 21.603 1.00 89.06 170 THR A CA 1
ATOM 1367 C C . THR A 1 170 ? -9.568 -0.643 21.486 1.00 89.06 170 THR A C 1
ATOM 1369 O O . THR A 1 170 ? -10.353 -0.035 22.202 1.00 89.06 170 THR A O 1
ATOM 1372 N N . LEU A 1 171 ? -9.989 -1.595 20.641 1.00 83.81 171 LEU A N 1
ATOM 1373 C CA . LEU A 1 171 ? -11.365 -2.123 20.582 1.00 83.81 171 LEU A CA 1
ATOM 1374 C C . LEU A 1 171 ? -11.603 -3.357 21.478 1.00 83.81 171 LEU A C 1
ATOM 1376 O O . LEU A 1 171 ? -12.703 -3.924 21.471 1.00 83.81 171 LEU A O 1
ATOM 1380 N N . THR A 1 172 ? -10.572 -3.835 22.176 1.00 76.25 172 THR A N 1
ATOM 1381 C CA . THR A 1 172 ? -10.628 -5.011 23.069 1.00 76.25 172 THR A CA 1
ATOM 1382 C C . THR A 1 172 ? -10.296 -4.700 24.527 1.00 76.25 172 THR A C 1
ATOM 1384 O O . THR A 1 172 ? -10.446 -5.587 25.364 1.00 76.25 172 THR A O 1
ATOM 1387 N N . THR A 1 173 ? -9.859 -3.469 24.807 1.00 64.31 173 THR A N 1
ATOM 1388 C CA . THR A 1 173 ? -9.551 -2.940 26.146 1.00 64.31 173 THR A CA 1
ATOM 1389 C C . THR A 1 173 ? -10.709 -2.081 26.643 1.00 64.31 173 THR A C 1
ATOM 1391 O O . THR A 1 173 ? -11.025 -2.183 27.846 1.00 64.31 173 THR A O 1
#

pLDDT: mean 72.88, std 20.5, range [33.25, 97.38]

Sequence (173 aa):
MRANTPFGLISKSSWVRFRRCCKKKKFNMYKRHTVFILLFLVAVAVRAQESVIPDIDYPYLEKLITSAKTNYPRVKALQERMNLAKAGVSKAGLSWFDFFTFSYIYQPNNTLNYTVPSTTSTNTNRFLFNGIQLGLSLNLGSLLLKPSNIKIAKSEVKIAGEEQNEYLITLTT

Secondary structure (DSSP, 8-state):
---------------------------SHHHHHHHHHHHHHHHHHHTT-S-SS----HHHHHHHHHHHHHH-HHHHHHHHHHHHHHHHHHHHHHTTGGGEEEEEEEE-S---------SS-S------SSEEEEEEEE-HHHHHHHHHHHHHHHHHHHHHHHHHHHHHHHTT-

Radius of gyration: 50.43 Å; chains: 1; bounding box: 116×77×104 Å